Protein AF-S9W621-F1 (afdb_monomer_lite)

Foldseek 3Di:
DVVLVVLLVVLLVLQVVVCVVVCVPDVDDDDDLDQDCVDPSNVVLVVSLQVLLVVLVVVVVVVQVVVCVVDPDGDDPVNVVVVLVVLCVDPVSVVPDPPNLSNVSSVDSSSVSVVSVVVCVVVVPPDPDD

InterPro domains:
  IPR023379 BART domain [PF11527] (32-119)
  IPR042541 BART domain superfamily [G3DSA:1.20.1520.10] (2-124)

Organism: NCBI:txid28005

Sequence (130 aa):
MEKEQAYLQAMVTIVEETWQRDATDKGEEKPGYSFNTDTREGLEAFSLYKRYAEMIEEMLMGFMERETAGQQQPVSLEDLAAAVMEEWATPEGAVRYLCTAYIAAALDFNDFCELAMDYTDLVGTGTFNS

Radius of gyration: 17.28 Å; chains: 1; bounding box: 42×28×52 Å

Secondary structure (DSSP, 8-state):
-HHHHHHHHHHHHHHHHHHHHHHHHH--SS--S---TTSHHHHHHHHHHHHHHHHHHHHHHHHHHHHHHHSSSPPPHHHHHHHHHHHHTSTTHHHH-HHHHHHHHHH-HHHHHHHHHHHHHHHHS-----

pLDDT: mean 70.45, std 14.23, range [31.77, 91.88]

Structure (mmCIF, N/CA/C/O backbone):
data_AF-S9W621-F1
#
_entry.id   AF-S9W621-F1
#
loop_
_atom_site.group_PDB
_atom_site.id
_atom_site.type_symbol
_atom_site.label_atom_id
_atom_site.label_alt_id
_atom_site.label_comp_id
_atom_site.label_asym_id
_atom_site.label_entity_id
_atom_site.label_seq_id
_atom_site.pdbx_PDB_ins_code
_atom_site.Cartn_x
_atom_site.Cartn_y
_atom_site.Cartn_z
_atom_site.occupancy
_atom_site.B_iso_or_equiv
_atom_site.auth_seq_id
_atom_site.auth_comp_id
_atom_site.auth_asym_id
_atom_site.auth_atom_id
_atom_site.pdbx_PDB_model_num
ATOM 1 N N . MET A 1 1 ? -6.029 9.511 -2.865 1.00 56.66 1 MET A N 1
ATOM 2 C CA . MET A 1 1 ? -6.653 9.944 -4.133 1.00 56.66 1 MET A CA 1
ATOM 3 C C . MET A 1 1 ? -5.600 10.453 -5.122 1.00 56.66 1 MET A C 1
ATOM 5 O O . MET A 1 1 ? -4.944 9.600 -5.689 1.00 56.66 1 MET A O 1
ATOM 9 N N . GLU A 1 2 ? -5.317 11.753 -5.309 1.00 72.00 2 GLU A N 1
ATOM 10 C CA . GLU A 1 2 ? -4.389 12.183 -6.396 1.00 72.00 2 GLU A CA 1
ATOM 11 C C . GLU A 1 2 ? -2.946 11.644 -6.267 1.00 72.00 2 GLU A C 1
ATOM 13 O O . GLU A 1 2 ? -2.354 11.208 -7.251 1.00 72.00 2 GLU A O 1
ATOM 18 N N . LYS A 1 3 ? -2.377 11.621 -5.052 1.00 71.19 3 LYS A N 1
ATOM 19 C CA . LYS A 1 3 ? -1.018 11.088 -4.810 1.00 71.19 3 LYS A CA 1
ATOM 20 C C . LYS A 1 3 ? -0.910 9.571 -5.003 1.00 71.19 3 LYS A C 1
ATOM 22 O O . LYS A 1 3 ? 0.094 9.080 -5.494 1.00 71.19 3 LYS A O 1
ATOM 27 N N . GLU A 1 4 ? -1.952 8.851 -4.618 1.00 68.88 4 GLU A N 1
ATOM 28 C CA . GLU A 1 4 ? -2.053 7.394 -4.732 1.00 68.88 4 GLU A CA 1
ATOM 29 C C . GLU A 1 4 ? -2.113 6.968 -6.202 1.00 68.88 4 GLU A C 1
ATOM 31 O O . GLU A 1 4 ? -1.314 6.143 -6.635 1.00 68.88 4 GLU A O 1
ATOM 36 N N . GLN A 1 5 ? -2.975 7.622 -6.990 1.00 71.44 5 GLN A N 1
ATOM 37 C CA . GLN A 1 5 ? -3.039 7.416 -8.437 1.00 71.44 5 GLN A CA 1
ATOM 38 C C . GLN A 1 5 ? -1.689 7.698 -9.102 1.00 71.44 5 GLN A C 1
ATOM 40 O O . GLN A 1 5 ? -1.278 6.951 -9.982 1.00 71.44 5 GLN A O 1
ATOM 45 N N . ALA A 1 6 ? -0.963 8.729 -8.655 1.00 77.19 6 ALA A N 1
ATOM 46 C CA . ALA A 1 6 ? 0.370 9.023 -9.171 1.00 77.19 6 ALA A CA 1
ATOM 47 C C . ALA A 1 6 ? 1.390 7.907 -8.870 1.00 77.19 6 ALA A C 1
ATOM 49 O O . ALA A 1 6 ? 2.220 7.612 -9.728 1.00 77.19 6 ALA A O 1
ATOM 50 N N . TYR A 1 7 ? 1.329 7.268 -7.695 1.00 72.69 7 TYR A N 1
ATOM 51 C CA . TYR A 1 7 ? 2.210 6.143 -7.364 1.00 72.69 7 TYR A CA 1
ATOM 52 C C . TYR A 1 7 ? 1.896 4.894 -8.189 1.00 72.69 7 TYR A C 1
ATOM 54 O O . TYR A 1 7 ? 2.819 4.295 -8.738 1.00 72.69 7 TYR A O 1
ATOM 62 N N . LEU A 1 8 ? 0.614 4.546 -8.333 1.00 71.88 8 LEU A N 1
ATOM 63 C CA . LEU A 1 8 ? 0.191 3.407 -9.154 1.00 71.88 8 LEU A CA 1
ATOM 64 C C . LEU A 1 8 ? 0.558 3.626 -10.626 1.00 71.88 8 LEU A C 1
ATOM 66 O O . LEU A 1 8 ? 1.148 2.750 -11.246 1.00 71.88 8 LEU A O 1
ATOM 70 N N . GLN A 1 9 ? 0.318 4.827 -11.161 1.00 75.69 9 GLN A N 1
ATOM 71 C CA . GLN A 1 9 ? 0.667 5.173 -12.541 1.00 75.69 9 GLN A CA 1
ATOM 72 C C . GLN A 1 9 ? 2.185 5.169 -12.785 1.00 75.69 9 GLN A C 1
ATOM 74 O O . GLN A 1 9 ? 2.637 4.769 -13.853 1.00 75.69 9 GLN A O 1
ATOM 79 N N . ALA A 1 10 ? 2.989 5.618 -11.817 1.00 75.44 10 ALA A N 1
ATOM 80 C CA . ALA A 1 10 ? 4.445 5.572 -11.934 1.00 75.44 10 ALA A CA 1
ATOM 81 C C . ALA A 1 10 ? 4.970 4.129 -11.921 1.00 75.44 10 ALA A C 1
ATOM 83 O O . ALA A 1 10 ? 5.871 3.802 -12.692 1.00 75.44 10 ALA A O 1
ATOM 84 N N . MET A 1 11 ? 4.390 3.271 -11.075 1.00 71.12 11 MET A N 1
ATOM 85 C CA . MET A 1 11 ? 4.746 1.857 -11.016 1.00 71.12 11 MET A CA 1
ATOM 86 C C . MET A 1 11 ? 4.374 1.137 -12.313 1.00 71.12 11 MET A C 1
ATOM 88 O O . MET A 1 11 ? 5.204 0.433 -12.874 1.00 71.12 11 MET A O 1
ATOM 92 N N . VAL A 1 12 ? 3.181 1.401 -12.846 1.00 70.19 12 VAL A N 1
ATOM 93 C CA . VAL A 1 12 ? 2.748 0.955 -14.176 1.00 70.19 12 VAL A CA 1
ATOM 94 C C . VAL A 1 12 ? 3.791 1.257 -15.245 1.00 70.19 12 VAL A C 1
ATOM 96 O O . VAL A 1 12 ? 4.194 0.352 -15.964 1.00 70.19 12 VAL A O 1
ATOM 99 N N . THR A 1 13 ? 4.259 2.505 -15.335 1.00 76.94 13 THR A N 1
ATOM 100 C CA . THR A 1 13 ? 5.223 2.900 -16.370 1.00 76.94 13 THR A CA 1
ATOM 101 C C . THR A 1 13 ? 6.509 2.089 -16.256 1.00 76.94 13 THR A C 1
ATOM 103 O O . THR A 1 13 ? 7.016 1.593 -17.257 1.00 76.94 13 THR A O 1
ATOM 106 N N . ILE A 1 14 ? 7.015 1.898 -15.035 1.00 72.06 14 ILE A N 1
ATOM 107 C CA . ILE A 1 14 ? 8.219 1.094 -14.798 1.00 72.06 14 ILE A CA 1
ATOM 108 C C . ILE A 1 14 ? 7.966 -0.366 -15.180 1.00 72.06 14 ILE A C 1
ATOM 110 O O . ILE A 1 14 ? 8.818 -0.989 -15.811 1.00 72.06 14 ILE A O 1
ATOM 114 N N . VAL A 1 15 ? 6.794 -0.910 -14.855 1.00 65.94 15 VAL A N 1
ATOM 115 C CA . VAL A 1 15 ? 6.406 -2.276 -15.220 1.00 65.94 15 VAL A CA 1
ATOM 116 C C . VAL A 1 15 ? 6.321 -2.466 -16.724 1.00 65.94 15 VAL A C 1
ATOM 118 O O . VAL A 1 15 ? 6.926 -3.401 -17.247 1.00 65.94 15 VAL A O 1
ATOM 121 N N . GLU A 1 16 ? 5.653 -1.564 -17.429 1.00 67.06 16 GLU A N 1
ATOM 122 C CA . GLU A 1 16 ? 5.538 -1.601 -18.882 1.00 67.06 16 GLU A CA 1
ATOM 123 C C . GLU A 1 16 ? 6.897 -1.427 -19.569 1.00 67.06 16 GLU A C 1
ATOM 125 O O . GLU A 1 16 ? 7.188 -2.156 -20.513 1.00 67.06 16 GLU A O 1
ATOM 130 N N . GLU A 1 17 ? 7.760 -0.525 -19.095 1.00 68.31 17 GLU A N 1
ATOM 131 C CA . GLU A 1 17 ? 9.105 -0.321 -19.654 1.00 68.31 17 GLU A CA 1
ATOM 132 C C . GLU A 1 17 ? 10.021 -1.530 -19.428 1.00 68.31 17 GLU A C 1
ATOM 134 O O . GLU A 1 17 ? 10.764 -1.933 -20.330 1.00 68.31 17 GLU A O 1
ATOM 139 N N . THR A 1 18 ? 9.964 -2.128 -18.235 1.00 62.84 18 THR A N 1
ATOM 140 C CA . THR A 1 18 ? 10.747 -3.327 -17.901 1.00 62.84 18 THR A CA 1
ATOM 141 C C . THR A 1 18 ? 10.240 -4.521 -18.709 1.00 62.84 18 THR A C 1
ATOM 143 O O . THR A 1 18 ? 11.030 -5.243 -19.318 1.00 62.84 18 THR A O 1
ATOM 146 N N . TRP A 1 19 ? 8.916 -4.669 -18.825 1.00 61.47 19 TRP A N 1
ATOM 147 C CA . TRP A 1 19 ? 8.293 -5.710 -19.634 1.00 61.47 19 TRP A CA 1
ATOM 148 C C . TRP A 1 19 ? 8.578 -5.553 -21.125 1.00 61.47 19 TRP A C 1
ATOM 150 O O . TRP A 1 19 ? 8.960 -6.524 -21.768 1.00 61.47 19 TRP A O 1
ATOM 160 N N . GLN A 1 20 ? 8.435 -4.354 -21.693 1.00 58.38 20 GLN A N 1
ATOM 161 C CA . GLN A 1 20 ? 8.712 -4.123 -23.111 1.00 58.38 20 GLN A CA 1
ATOM 162 C C . GLN A 1 20 ? 10.161 -4.455 -23.468 1.00 58.38 20 GLN A C 1
ATOM 164 O O . GLN A 1 20 ? 10.401 -4.904 -24.584 1.00 58.38 20 GLN A O 1
ATOM 169 N N . ARG A 1 21 ? 11.119 -4.284 -22.546 1.00 58.94 21 ARG A N 1
ATOM 170 C CA . ARG A 1 21 ? 12.513 -4.703 -22.763 1.00 58.94 21 ARG A CA 1
ATOM 171 C C . ARG A 1 21 ? 12.658 -6.224 -22.735 1.00 58.94 21 ARG A C 1
ATOM 173 O O . ARG A 1 21 ? 13.237 -6.769 -23.674 1.00 58.94 21 ARG A O 1
ATOM 180 N N . ASP A 1 22 ? 12.083 -6.899 -21.742 1.00 54.09 22 ASP A N 1
ATOM 181 C CA . ASP A 1 22 ? 12.225 -8.352 -21.553 1.00 54.09 22 ASP A CA 1
ATOM 182 C C . ASP A 1 22 ? 11.387 -9.188 -22.547 1.00 54.09 22 ASP A C 1
ATOM 184 O O . ASP A 1 22 ? 11.812 -10.262 -22.984 1.00 54.09 22 ASP A O 1
ATOM 188 N N . ALA A 1 23 ? 10.231 -8.681 -22.987 1.00 51.56 23 ALA A N 1
ATOM 189 C CA . ALA A 1 23 ? 9.358 -9.321 -23.974 1.00 51.56 23 ALA A CA 1
ATOM 190 C C . ALA A 1 23 ? 9.992 -9.397 -25.374 1.00 51.56 23 ALA A C 1
ATOM 192 O O . ALA A 1 23 ? 9.683 -10.313 -26.143 1.00 51.56 23 ALA A O 1
ATOM 193 N N . THR A 1 24 ? 10.918 -8.484 -25.695 1.00 49.34 24 THR A N 1
ATOM 194 C CA . THR A 1 24 ? 11.654 -8.499 -26.971 1.00 49.34 24 THR A CA 1
ATOM 195 C C . THR A 1 24 ? 12.570 -9.714 -27.133 1.00 49.34 24 THR A C 1
ATOM 197 O O . THR A 1 24 ? 12.897 -10.058 -28.267 1.00 49.34 24 THR A O 1
ATOM 200 N N . ASP A 1 25 ? 12.957 -10.384 -26.041 1.00 49.25 25 ASP A N 1
ATOM 201 C CA . ASP A 1 25 ? 13.968 -11.449 -26.078 1.00 49.25 25 ASP A CA 1
ATOM 202 C C . ASP A 1 25 ? 13.396 -12.879 -26.052 1.00 49.25 25 ASP A C 1
ATOM 204 O O . ASP A 1 25 ? 14.128 -13.817 -26.380 1.00 49.25 25 ASP A O 1
ATOM 208 N N . LYS A 1 26 ? 12.120 -13.097 -25.680 1.00 47.47 26 LYS A N 1
ATOM 209 C CA . LYS A 1 26 ? 11.620 -14.471 -25.417 1.00 47.47 26 LYS A CA 1
ATOM 210 C C . LYS A 1 26 ? 10.243 -14.862 -25.957 1.00 47.47 26 LYS A C 1
ATOM 212 O O . LYS A 1 26 ? 9.969 -16.057 -26.011 1.00 47.47 26 LYS A O 1
ATOM 217 N N . GLY A 1 27 ? 9.404 -13.931 -26.415 1.00 49.75 27 GLY A N 1
ATOM 218 C CA . GLY A 1 27 ? 8.091 -14.285 -26.981 1.00 49.75 27 GLY A CA 1
ATOM 219 C C . GLY A 1 27 ? 7.163 -15.031 -26.006 1.00 49.75 27 GLY A C 1
ATOM 220 O O . GLY A 1 27 ? 6.443 -15.936 -26.424 1.00 49.75 27 GLY A O 1
ATOM 221 N N . GLU A 1 28 ? 7.203 -14.678 -24.719 1.00 47.75 28 GLU A N 1
ATOM 222 C CA . GLU A 1 28 ? 6.394 -15.293 -23.657 1.00 47.75 28 GLU A CA 1
ATOM 223 C C . GLU A 1 28 ? 5.122 -14.471 -23.353 1.00 47.75 28 GLU A C 1
ATOM 225 O O . GLU A 1 28 ? 5.110 -13.243 -23.479 1.00 47.75 28 GLU A O 1
ATOM 230 N N . GLU A 1 29 ? 4.039 -15.166 -22.967 1.00 53.31 29 GLU A N 1
ATOM 231 C CA . GLU A 1 29 ? 2.825 -14.576 -22.372 1.00 53.31 29 GLU A CA 1
ATOM 232 C C . GLU A 1 29 ? 3.158 -13.841 -21.057 1.00 53.31 29 GLU A C 1
ATOM 234 O O . GLU A 1 29 ? 4.190 -14.132 -20.453 1.00 53.31 29 GLU A O 1
ATOM 239 N N . LYS A 1 30 ? 2.295 -12.879 -20.653 1.00 48.34 30 LYS A N 1
ATOM 240 C CA . LYS A 1 30 ? 2.420 -11.971 -19.480 1.00 48.34 30 LYS A CA 1
ATOM 241 C C . LYS A 1 30 ? 3.338 -12.569 -18.389 1.00 48.34 30 LYS A C 1
ATOM 243 O O . LYS A 1 30 ? 3.030 -13.663 -17.909 1.00 48.34 30 LYS A O 1
ATOM 248 N N . PRO A 1 31 ? 4.432 -11.895 -17.981 1.00 51.56 31 PRO A N 1
ATOM 249 C CA . PRO A 1 31 ? 5.388 -12.486 -17.055 1.00 51.56 31 PRO A CA 1
ATOM 250 C C . PRO A 1 31 ? 4.679 -12.825 -15.751 1.00 51.56 31 PRO A C 1
ATOM 252 O O . PRO A 1 31 ? 3.863 -12.041 -15.267 1.00 51.56 31 PRO A O 1
ATOM 255 N N . GLY A 1 32 ? 5.036 -13.957 -15.145 1.00 52.09 32 GLY A N 1
ATOM 256 C CA . GLY A 1 32 ? 4.798 -14.121 -13.714 1.00 52.09 32 GLY A CA 1
ATOM 257 C C .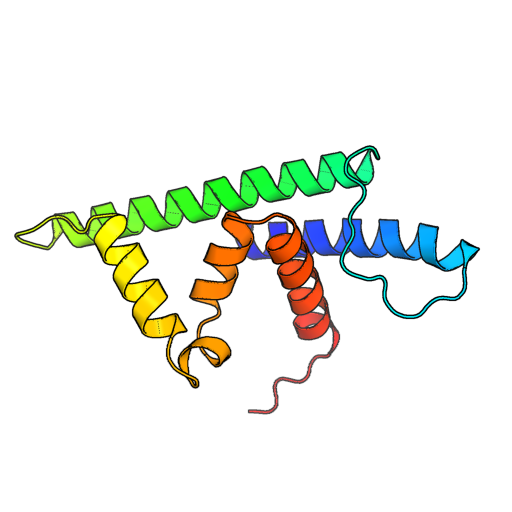 GLY A 1 32 ? 5.407 -12.934 -12.960 1.00 52.09 32 GLY A C 1
ATOM 258 O O . GLY A 1 32 ? 6.425 -12.397 -13.396 1.00 52.09 32 GLY A O 1
ATOM 259 N N . TYR A 1 33 ? 4.771 -12.543 -11.854 1.00 58.34 33 TYR A N 1
ATOM 260 C CA . TYR A 1 33 ? 4.980 -11.332 -11.040 1.00 58.34 33 TYR A CA 1
ATOM 261 C C . TYR A 1 33 ? 6.370 -11.197 -10.366 1.00 58.34 33 TYR A C 1
ATOM 263 O O . TYR A 1 33 ? 6.499 -10.750 -9.234 1.00 58.34 33 TYR A O 1
ATOM 271 N N . SER A 1 34 ? 7.440 -11.615 -11.037 1.00 56.47 34 SER A N 1
ATOM 272 C CA . SER A 1 34 ? 8.813 -11.666 -10.546 1.00 56.47 34 SER A CA 1
ATOM 273 C C . SER A 1 34 ? 9.577 -10.413 -10.982 1.00 56.47 34 SER A C 1
ATOM 275 O O . SER A 1 34 ? 10.192 -10.393 -12.051 1.00 56.47 34 SER A O 1
ATOM 277 N N . PHE A 1 35 ? 9.584 -9.380 -10.140 1.00 65.00 35 PHE A N 1
ATOM 278 C CA . PHE A 1 35 ? 10.398 -8.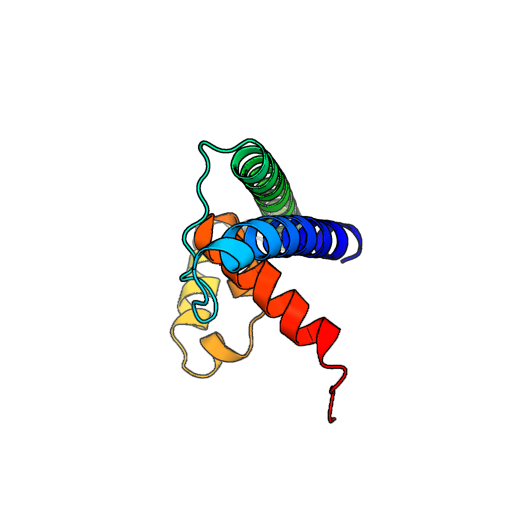181 -10.349 1.00 65.00 35 PHE A CA 1
ATOM 279 C C . PHE A 1 35 ? 11.840 -8.379 -9.861 1.00 65.00 35 PHE A C 1
ATOM 281 O O . PHE A 1 35 ? 12.076 -8.646 -8.684 1.00 65.00 35 PHE A O 1
ATOM 288 N N . ASN A 1 36 ? 12.831 -8.221 -10.746 1.00 68.69 36 ASN A N 1
ATOM 289 C CA . ASN A 1 36 ? 14.240 -8.299 -10.353 1.00 68.69 36 ASN A CA 1
ATOM 290 C C . ASN A 1 36 ? 14.719 -6.979 -9.719 1.00 68.69 36 ASN A C 1
ATOM 292 O O . ASN A 1 36 ? 15.048 -6.021 -10.424 1.00 68.69 36 ASN A O 1
ATOM 296 N N . THR A 1 37 ? 14.827 -6.955 -8.391 1.00 67.75 37 THR A N 1
ATOM 297 C CA . THR A 1 37 ? 15.284 -5.794 -7.608 1.00 67.75 37 THR A CA 1
ATOM 298 C C . THR A 1 37 ? 16.790 -5.517 -7.681 1.00 67.75 37 THR A C 1
ATOM 300 O O . THR A 1 37 ? 17.233 -4.517 -7.126 1.00 67.75 37 THR A O 1
ATOM 303 N N . ASP A 1 38 ? 17.584 -6.348 -8.365 1.00 74.25 38 ASP A N 1
ATOM 304 C CA . ASP A 1 38 ? 19.020 -6.097 -8.592 1.00 74.25 38 ASP A CA 1
ATOM 305 C C . ASP A 1 38 ? 19.276 -5.195 -9.815 1.00 74.25 38 ASP A C 1
ATOM 307 O O . ASP A 1 38 ? 20.412 -4.815 -10.110 1.00 74.25 38 ASP A O 1
ATOM 311 N N . THR A 1 39 ? 18.215 -4.844 -10.543 1.00 75.81 39 THR A N 1
ATOM 312 C CA . THR A 1 39 ? 18.251 -3.891 -11.657 1.00 75.81 39 THR A CA 1
ATOM 313 C C . THR A 1 39 ? 17.962 -2.472 -11.171 1.00 75.81 39 THR A C 1
ATOM 315 O O . THR A 1 39 ? 17.346 -2.267 -10.125 1.00 75.81 39 THR A O 1
ATOM 318 N N . ARG A 1 40 ? 18.390 -1.459 -11.934 1.00 78.19 40 ARG A N 1
ATOM 319 C CA . ARG A 1 40 ? 18.100 -0.055 -11.602 1.00 78.19 40 ARG A CA 1
ATOM 320 C C . ARG A 1 40 ? 16.590 0.189 -11.547 1.00 78.19 40 ARG A C 1
ATOM 322 O O . ARG A 1 40 ? 16.107 0.813 -10.611 1.00 78.19 40 ARG A O 1
ATOM 329 N N . GLU A 1 41 ? 15.872 -0.342 -12.524 1.00 73.12 41 GLU A N 1
ATOM 330 C CA . GLU A 1 41 ? 14.421 -0.262 -12.656 1.00 73.12 41 GLU A CA 1
ATOM 331 C C . GLU A 1 41 ? 13.721 -0.965 -11.475 1.00 73.12 41 GLU A C 1
ATOM 333 O O . GLU A 1 41 ? 12.804 -0.409 -10.874 1.00 73.12 41 GLU A O 1
ATOM 338 N N . GLY A 1 42 ? 14.222 -2.129 -11.046 1.00 75.12 42 GLY A N 1
ATOM 339 C CA . GLY A 1 42 ? 13.734 -2.823 -9.852 1.00 75.12 42 GLY A CA 1
ATOM 340 C C . GLY A 1 42 ? 13.970 -2.053 -8.546 1.00 75.12 42 GLY A C 1
ATOM 341 O O . GLY A 1 42 ? 13.103 -2.042 -7.674 1.00 75.12 42 GLY A O 1
ATOM 342 N N . LEU A 1 43 ? 15.103 -1.358 -8.411 1.00 81.88 43 LEU A N 1
ATOM 343 C CA . LEU A 1 43 ? 15.365 -0.475 -7.265 1.00 81.88 43 LEU A CA 1
ATOM 344 C C . LEU A 1 43 ? 14.458 0.764 -7.269 1.00 81.88 43 LEU A C 1
ATOM 346 O O . LEU A 1 43 ? 14.015 1.207 -6.207 1.00 81.88 43 LEU A O 1
ATOM 350 N N . GLU A 1 44 ? 14.169 1.327 -8.443 1.00 81.00 44 GLU A N 1
ATOM 351 C CA . GLU A 1 44 ? 13.225 2.439 -8.604 1.00 81.00 44 GLU A CA 1
ATOM 352 C C . GLU A 1 44 ? 11.794 2.011 -8.236 1.00 81.00 44 GLU A C 1
ATOM 354 O O . GLU A 1 44 ? 11.137 2.705 -7.455 1.00 81.00 44 GLU A O 1
ATOM 359 N N . ALA A 1 45 ? 11.355 0.831 -8.685 1.00 79.12 45 ALA A N 1
ATOM 360 C CA . ALA A 1 45 ? 10.087 0.218 -8.287 1.00 79.12 45 ALA A CA 1
ATOM 361 C C . ALA A 1 45 ? 10.007 -0.022 -6.771 1.00 79.12 45 ALA A C 1
ATOM 363 O O . ALA A 1 45 ? 9.029 0.354 -6.123 1.00 79.12 45 ALA A O 1
ATOM 364 N N . PHE A 1 46 ? 11.061 -0.578 -6.170 1.00 82.94 46 PHE A N 1
ATOM 365 C CA . PHE A 1 46 ? 11.104 -0.812 -4.727 1.00 82.94 46 PHE A CA 1
ATOM 366 C C . PHE A 1 46 ? 11.066 0.499 -3.923 1.00 82.94 46 PHE A C 1
ATOM 368 O O . PHE A 1 46 ? 10.411 0.589 -2.887 1.00 82.94 46 PHE A O 1
ATOM 375 N N . SER A 1 47 ? 11.723 1.553 -4.412 1.00 86.44 47 SER A N 1
ATOM 376 C CA . SER A 1 47 ? 11.660 2.891 -3.811 1.00 86.44 47 SER A CA 1
ATOM 377 C C . SER A 1 47 ? 10.241 3.472 -3.842 1.00 86.44 47 SER A C 1
ATOM 379 O O . SER A 1 47 ? 9.793 4.067 -2.858 1.00 86.44 47 SER A O 1
ATOM 381 N N . LEU A 1 48 ? 9.502 3.268 -4.939 1.00 86.81 48 LEU A N 1
ATOM 382 C CA . LEU A 1 48 ? 8.089 3.649 -5.030 1.00 86.81 48 LEU A CA 1
ATOM 383 C C . LEU A 1 48 ? 7.220 2.860 -4.054 1.00 86.81 48 LEU A C 1
ATOM 385 O O . LEU A 1 48 ? 6.424 3.473 -3.346 1.00 86.81 48 LEU A O 1
ATOM 389 N N . TYR A 1 49 ? 7.426 1.547 -3.955 1.00 88.00 49 TYR A N 1
ATOM 390 C CA . TYR A 1 49 ? 6.755 0.704 -2.966 1.00 88.00 49 TYR A CA 1
ATOM 391 C C . TYR A 1 49 ? 6.943 1.232 -1.540 1.00 88.00 49 TYR A C 1
ATOM 393 O O . TYR A 1 49 ? 5.970 1.394 -0.810 1.00 88.00 49 TYR A O 1
ATOM 401 N N . LYS A 1 50 ? 8.173 1.594 -1.146 1.00 91.19 50 LYS A N 1
ATOM 402 C CA . LYS A 1 50 ? 8.434 2.142 0.197 1.00 91.19 50 LYS A CA 1
ATOM 403 C C . LYS A 1 50 ? 7.643 3.424 0.467 1.00 91.19 50 LYS A C 1
ATOM 405 O O . LYS A 1 50 ? 7.064 3.553 1.539 1.00 91.19 50 LYS A O 1
ATOM 410 N N . ARG A 1 51 ? 7.566 4.335 -0.508 1.00 90.69 51 ARG A N 1
ATOM 411 C CA . ARG A 1 51 ? 6.778 5.577 -0.387 1.00 90.69 51 ARG A CA 1
ATOM 412 C C . ARG A 1 51 ? 5.276 5.318 -0.348 1.00 90.69 51 ARG A C 1
ATOM 414 O O . ARG A 1 51 ? 4.547 6.027 0.340 1.00 90.69 51 ARG A O 1
ATOM 421 N N . TYR A 1 52 ? 4.812 4.329 -1.105 1.00 88.06 52 TYR A N 1
ATOM 422 C CA . TYR A 1 52 ? 3.422 3.900 -1.081 1.00 88.06 52 TYR A CA 1
ATOM 423 C C . TYR A 1 52 ? 3.053 3.315 0.290 1.00 88.06 52 TYR A C 1
ATOM 425 O O . TYR A 1 52 ? 2.048 3.721 0.871 1.00 88.06 52 TYR A O 1
ATOM 433 N N . ALA A 1 53 ? 3.900 2.446 0.847 1.00 88.75 53 ALA A N 1
ATOM 434 C CA . ALA A 1 53 ? 3.705 1.869 2.173 1.00 88.75 53 ALA A CA 1
ATOM 435 C C . ALA A 1 53 ? 3.642 2.947 3.269 1.00 88.75 53 ALA A C 1
ATOM 437 O O . ALA A 1 53 ? 2.710 2.945 4.069 1.00 88.75 53 ALA A O 1
ATOM 438 N N . GLU A 1 54 ? 4.563 3.917 3.247 1.00 91.88 54 GLU A N 1
ATOM 439 C CA . GLU A 1 54 ? 4.555 5.067 4.166 1.00 91.88 54 GLU A CA 1
ATOM 440 C C . GLU A 1 54 ? 3.254 5.880 4.059 1.00 91.88 54 GLU A C 1
ATOM 442 O O . GLU A 1 54 ? 2.660 6.245 5.069 1.00 91.88 54 GLU A O 1
ATOM 447 N N . MET A 1 55 ? 2.757 6.123 2.842 1.00 91.38 55 MET A N 1
ATOM 448 C CA . MET A 1 55 ? 1.489 6.832 2.638 1.00 91.38 55 MET A CA 1
ATOM 449 C C . MET A 1 55 ? 0.299 6.071 3.241 1.00 91.38 55 MET A C 1
ATOM 451 O O . MET A 1 55 ? -0.569 6.689 3.861 1.00 91.38 55 MET A O 1
ATOM 455 N N . ILE A 1 56 ? 0.230 4.751 3.052 1.00 89.62 56 ILE A N 1
ATOM 456 C CA . ILE A 1 56 ? -0.840 3.930 3.633 1.00 89.62 56 ILE A CA 1
ATOM 457 C C . ILE A 1 56 ? -0.740 3.929 5.162 1.00 89.62 56 ILE A C 1
ATOM 459 O O . ILE A 1 56 ? -1.756 4.115 5.831 1.00 89.62 56 ILE A O 1
ATOM 463 N N . GLU A 1 57 ? 0.465 3.817 5.721 1.00 89.25 57 GLU A N 1
ATOM 464 C CA . GLU A 1 57 ? 0.700 3.913 7.166 1.00 89.25 57 GLU A CA 1
ATOM 465 C C . GLU A 1 57 ? 0.223 5.262 7.735 1.00 89.25 57 GLU A C 1
ATOM 467 O O . GLU A 1 57 ? -0.549 5.284 8.696 1.00 89.25 57 GLU A O 1
ATOM 472 N N . GLU A 1 58 ? 0.572 6.385 7.097 1.00 89.75 58 GLU A N 1
ATOM 473 C CA . GLU A 1 58 ? 0.095 7.722 7.481 1.00 89.75 58 GLU A CA 1
ATOM 474 C C . GLU A 1 58 ? -1.439 7.828 7.439 1.00 89.75 58 GLU A C 1
ATOM 476 O O . GLU A 1 58 ? -2.059 8.434 8.321 1.00 89.75 58 GLU A O 1
ATOM 481 N N . MET A 1 59 ? -2.078 7.231 6.429 1.00 87.69 59 MET A N 1
ATOM 482 C CA . MET A 1 59 ? -3.537 7.217 6.307 1.00 87.69 59 MET A CA 1
ATOM 483 C C . MET A 1 59 ? -4.200 6.419 7.434 1.00 87.69 59 MET A C 1
ATOM 485 O O . MET A 1 59 ? -5.202 6.886 7.990 1.00 87.69 59 MET A O 1
ATOM 489 N N . LEU A 1 60 ? -3.644 5.255 7.787 1.00 86.31 60 LEU A N 1
ATOM 490 C CA . LEU A 1 60 ? -4.132 4.409 8.880 1.00 86.31 60 LEU A CA 1
ATOM 491 C C . LEU A 1 60 ? -3.935 5.097 10.236 1.00 86.31 60 LEU A C 1
ATOM 493 O O . LEU A 1 60 ? -4.876 5.164 11.026 1.00 86.31 60 LEU A O 1
ATOM 497 N N . MET A 1 61 ? -2.764 5.688 10.482 1.00 86.88 61 MET A N 1
ATOM 498 C CA . MET A 1 61 ? -2.500 6.468 11.695 1.00 86.88 61 MET A CA 1
ATOM 499 C C . MET A 1 61 ? -3.463 7.645 11.829 1.00 86.88 61 MET A C 1
ATOM 501 O O . MET A 1 61 ? -4.123 7.791 12.857 1.00 86.88 61 MET A O 1
ATOM 505 N N . GLY A 1 62 ? -3.624 8.439 10.769 1.00 86.44 62 GLY A N 1
ATOM 506 C CA . GLY A 1 62 ? -4.559 9.559 10.776 1.00 86.44 62 GLY A CA 1
ATOM 507 C C . GLY A 1 62 ? -6.013 9.118 10.977 1.00 86.44 62 GLY A C 1
ATOM 508 O O . GLY A 1 62 ? -6.803 9.863 11.554 1.00 86.44 62 GLY A O 1
ATOM 509 N N . PHE A 1 63 ? -6.397 7.927 10.510 1.00 84.19 63 PHE A N 1
ATOM 510 C CA . PHE A 1 63 ? -7.708 7.344 10.803 1.00 84.19 63 PHE A CA 1
ATOM 511 C C . PHE A 1 63 ? -7.851 6.991 12.288 1.00 84.19 63 PHE A C 1
ATOM 513 O O . PHE A 1 63 ? -8.801 7.454 12.920 1.00 84.19 63 PHE A O 1
ATOM 520 N N . MET A 1 64 ? -6.890 6.261 12.861 1.00 85.12 64 MET A N 1
ATOM 521 C CA . MET A 1 64 ? -6.907 5.883 14.279 1.00 85.12 64 MET A CA 1
ATOM 522 C C . MET A 1 64 ? -6.949 7.105 15.202 1.00 85.12 64 MET A C 1
ATOM 524 O O . MET A 1 64 ? -7.711 7.116 16.168 1.00 85.12 64 MET A O 1
ATOM 528 N N . GLU A 1 65 ? -6.184 8.156 14.896 1.00 86.50 65 GLU A N 1
ATOM 529 C CA . GLU A 1 65 ? -6.188 9.410 15.659 1.00 86.50 65 GLU A CA 1
ATOM 530 C C . GLU A 1 65 ? -7.566 10.085 15.651 1.00 86.50 65 GLU A C 1
ATOM 532 O O . GLU A 1 65 ? -8.044 10.531 16.698 1.00 86.50 65 GLU A O 1
ATOM 537 N N . ARG A 1 66 ? -8.233 10.136 14.489 1.00 83.81 66 ARG A N 1
ATOM 538 C CA . ARG A 1 66 ? -9.572 10.731 14.353 1.00 83.81 66 ARG A CA 1
ATOM 539 C C . ARG A 1 66 ? -10.635 9.944 15.108 1.00 83.81 66 ARG A C 1
ATOM 541 O O . ARG A 1 66 ? -11.430 10.550 15.823 1.00 83.81 66 ARG A O 1
ATOM 548 N N . GLU A 1 67 ? -10.641 8.622 14.968 1.00 80.75 67 GLU A N 1
ATOM 549 C CA . GLU A 1 67 ? -11.628 7.767 15.635 1.00 80.75 67 GLU A CA 1
ATOM 550 C C . GLU A 1 67 ? -11.417 7.744 17.152 1.00 80.75 67 GLU A C 1
ATOM 552 O O . GLU A 1 67 ? -12.371 7.877 17.918 1.00 80.75 67 GLU A O 1
ATOM 557 N N . THR A 1 68 ? -10.161 7.706 17.602 1.00 81.19 68 THR A N 1
ATOM 558 C CA . THR A 1 68 ? -9.809 7.787 19.028 1.00 81.19 68 THR A CA 1
ATOM 559 C C . THR A 1 68 ? -10.234 9.117 19.650 1.00 81.19 68 THR A C 1
ATOM 561 O O . THR A 1 68 ? -10.702 9.143 20.785 1.00 81.19 68 THR A O 1
ATOM 564 N N . ALA A 1 69 ? -10.124 10.232 18.921 1.00 78.06 69 ALA A N 1
ATOM 565 C CA . ALA A 1 69 ? -10.527 11.547 19.422 1.00 78.06 69 ALA A CA 1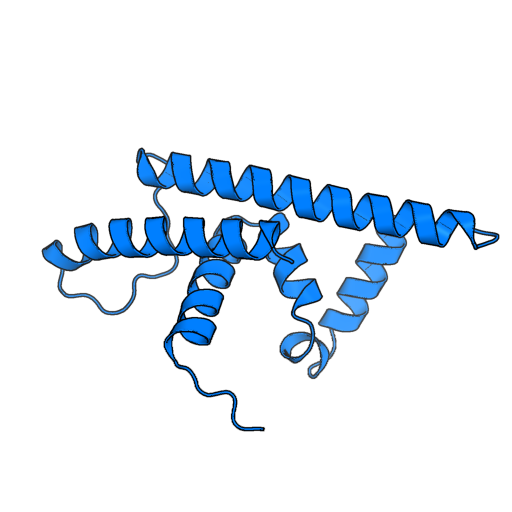
ATOM 566 C C . ALA A 1 69 ? -12.046 11.673 19.675 1.00 78.06 69 ALA A C 1
ATOM 568 O O . ALA A 1 69 ? -12.466 12.551 20.432 1.00 78.06 69 ALA A O 1
ATOM 569 N N . GLY A 1 70 ? -12.867 10.818 19.053 1.00 68.69 70 GLY A N 1
ATOM 570 C CA . GLY A 1 70 ? -14.327 10.810 19.186 1.00 68.69 70 GLY A CA 1
ATOM 571 C C . GLY A 1 70 ? -14.890 9.751 20.140 1.00 68.69 70 GLY A C 1
ATOM 572 O O . GLY A 1 70 ? -16.094 9.762 20.405 1.00 68.69 70 GLY A O 1
ATOM 573 N N . GLN A 1 71 ? -14.057 8.844 20.658 1.00 69.56 71 GLN A N 1
ATOM 574 C CA . GLN A 1 71 ? -14.495 7.658 21.398 1.00 69.56 71 GLN A CA 1
ATOM 575 C C . GLN A 1 71 ? -13.916 7.604 22.821 1.00 69.56 71 GLN A C 1
ATOM 577 O O . GLN A 1 71 ? -12.909 8.228 23.142 1.00 69.56 71 GLN A O 1
ATOM 582 N N . GLN A 1 72 ? -14.575 6.854 23.714 1.00 62.69 72 GLN A N 1
ATOM 583 C CA . GLN A 1 72 ? -14.071 6.620 25.079 1.00 62.69 72 GLN A CA 1
ATOM 584 C C . GLN A 1 72 ? -12.888 5.639 25.120 1.00 62.69 72 GLN A C 1
ATOM 586 O O . GLN A 1 72 ? -12.170 5.607 26.119 1.00 62.69 72 GLN A O 1
ATOM 591 N N . GLN A 1 73 ? -12.693 4.846 24.063 1.00 71.69 73 GLN A N 1
ATOM 592 C CA . GLN A 1 73 ? -11.582 3.911 23.922 1.00 71.69 73 GLN A CA 1
ATOM 593 C C . GLN A 1 73 ? -10.803 4.206 22.634 1.00 71.69 73 GLN A C 1
ATOM 595 O O . GLN A 1 73 ? -11.432 4.444 21.604 1.00 71.69 73 GLN A O 1
ATOM 600 N N . PRO A 1 74 ? -9.458 4.205 22.683 1.00 77.50 74 PRO A N 1
ATOM 601 C CA . PRO A 1 74 ? -8.633 4.310 21.488 1.00 77.50 74 PRO A CA 1
ATOM 602 C C . PRO A 1 74 ? -8.859 3.124 20.558 1.00 77.50 74 PRO A C 1
ATOM 604 O O . PRO A 1 74 ? -8.919 1.990 21.028 1.00 77.50 74 PRO A O 1
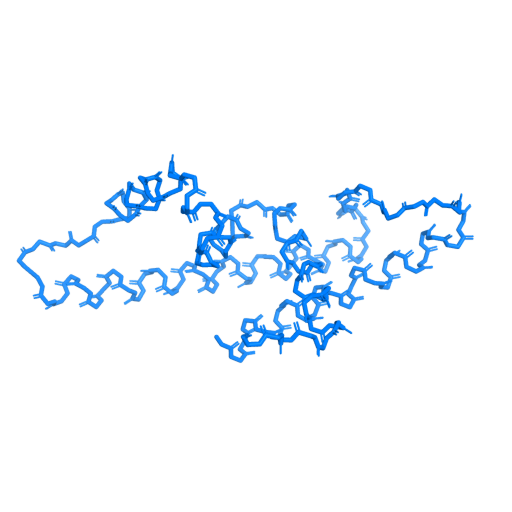ATOM 607 N N . VAL A 1 75 ? -8.915 3.390 19.254 1.00 80.19 75 VAL A N 1
ATOM 608 C CA . VAL A 1 75 ? -8.845 2.337 18.235 1.00 80.19 75 VAL A CA 1
ATOM 609 C C . VAL A 1 75 ? -7.379 1.946 18.080 1.00 80.19 75 VAL A C 1
ATOM 611 O O . VAL A 1 75 ? -6.555 2.794 17.730 1.00 80.19 75 VAL A O 1
ATOM 614 N N . SER A 1 76 ? -7.045 0.689 18.373 1.00 82.25 76 SER A N 1
ATOM 615 C CA . SER A 1 76 ? -5.688 0.170 18.187 1.00 82.25 76 SER A CA 1
ATOM 616 C C . SER A 1 76 ? -5.464 -0.353 16.765 1.00 82.25 76 SER A C 1
ATOM 618 O O . SER A 1 76 ? -6.411 -0.634 16.025 1.00 82.25 76 SER A O 1
ATOM 620 N N . LEU A 1 77 ? -4.193 -0.508 16.382 1.00 78.38 77 LEU A N 1
ATOM 621 C CA . LEU A 1 77 ? -3.833 -1.123 15.104 1.00 78.38 77 LEU A CA 1
ATOM 622 C C . LEU A 1 77 ? -4.285 -2.589 15.063 1.00 78.38 77 LEU A C 1
ATOM 624 O O . LEU A 1 77 ? -4.694 -3.083 14.016 1.00 78.3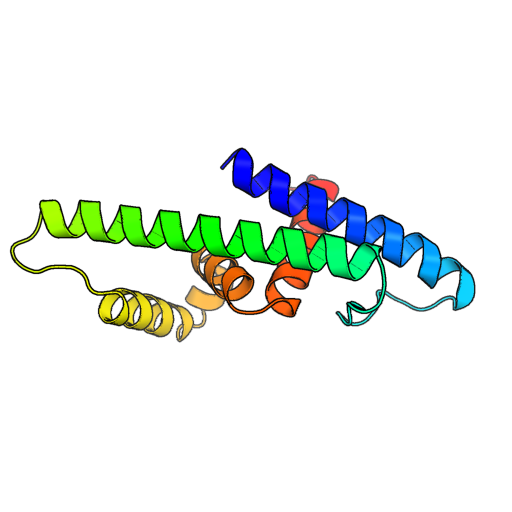8 77 LEU A O 1
ATOM 628 N N . GLU A 1 78 ? -4.249 -3.270 16.206 1.00 82.00 78 GLU A N 1
ATOM 629 C CA . GLU A 1 78 ? -4.715 -4.640 16.374 1.00 82.00 78 GLU A CA 1
ATOM 630 C C . GLU A 1 78 ? -6.225 -4.767 16.140 1.00 82.00 78 GLU A C 1
ATOM 632 O O . GLU A 1 78 ? -6.649 -5.704 15.464 1.00 82.00 78 GLU A O 1
ATOM 637 N N . ASP A 1 79 ? -7.027 -3.815 16.629 1.00 80.88 79 ASP A N 1
ATOM 638 C CA . ASP A 1 79 ? -8.476 -3.786 16.378 1.00 80.88 79 ASP A CA 1
ATOM 639 C C . ASP A 1 79 ? -8.772 -3.578 14.888 1.00 80.88 79 ASP A C 1
ATOM 641 O O . ASP A 1 79 ? -9.641 -4.237 14.314 1.00 80.88 79 ASP A O 1
ATOM 645 N N . LEU A 1 80 ? -8.011 -2.691 14.241 1.00 78.69 80 LEU A N 1
ATOM 646 C CA . LEU A 1 80 ? -8.136 -2.423 12.812 1.00 78.69 80 LEU A CA 1
ATOM 647 C C . LEU A 1 80 ? -7.738 -3.643 11.971 1.00 78.69 80 LEU A C 1
ATOM 649 O O . LEU A 1 80 ? -8.450 -4.011 11.039 1.00 78.69 80 LEU A O 1
ATOM 653 N N . ALA A 1 81 ? -6.630 -4.298 12.321 1.00 78.88 81 ALA A N 1
ATOM 654 C CA . ALA A 1 81 ? -6.182 -5.519 11.666 1.00 78.88 81 ALA A CA 1
ATOM 655 C C . ALA A 1 81 ? -7.200 -6.655 11.839 1.00 78.88 81 ALA A C 1
ATOM 657 O O . ALA A 1 81 ? -7.485 -7.368 10.880 1.00 78.88 81 ALA A O 1
ATOM 658 N N . ALA A 1 82 ? -7.787 -6.804 13.030 1.00 81.38 82 ALA A N 1
ATOM 659 C CA . ALA A 1 82 ? -8.831 -7.792 13.280 1.00 81.38 82 ALA A CA 1
ATOM 660 C C . ALA A 1 82 ? -10.074 -7.541 12.414 1.00 81.38 82 ALA A C 1
ATOM 662 O O . ALA A 1 82 ? -10.571 -8.480 11.797 1.00 81.38 82 ALA A O 1
ATOM 663 N N . ALA A 1 83 ? -10.520 -6.286 12.302 1.00 78.31 83 ALA A N 1
ATOM 664 C CA . ALA A 1 83 ? -11.652 -5.912 11.456 1.00 78.31 83 ALA A CA 1
ATOM 665 C C . ALA A 1 83 ? -11.379 -6.190 9.967 1.00 78.31 83 ALA A C 1
ATOM 667 O O . ALA A 1 83 ? -12.213 -6.784 9.287 1.00 78.31 83 ALA A O 1
ATOM 668 N N . VAL A 1 84 ? -10.185 -5.836 9.477 1.00 75.81 84 VAL A N 1
ATOM 669 C CA . VAL A 1 84 ? -9.747 -6.135 8.102 1.00 75.81 84 VAL A CA 1
ATOM 670 C C . VAL A 1 84 ? -9.729 -7.643 7.842 1.00 75.81 84 VAL A C 1
ATOM 672 O O . VAL A 1 84 ? -10.216 -8.100 6.811 1.00 75.81 84 VAL A O 1
ATOM 675 N N . MET A 1 85 ? -9.194 -8.431 8.777 1.00 75.12 85 MET A N 1
ATOM 676 C CA . MET A 1 85 ? -9.103 -9.888 8.646 1.00 75.12 85 MET A CA 1
ATOM 677 C C . MET A 1 85 ? -10.471 -10.577 8.706 1.00 75.12 85 MET A C 1
ATOM 679 O O . MET A 1 85 ? -10.696 -11.548 7.984 1.00 75.12 85 MET A O 1
ATOM 683 N N . GLU A 1 86 ? -11.385 -10.094 9.549 1.00 75.06 86 GLU A N 1
ATOM 684 C CA . GLU A 1 86 ? -12.767 -10.581 9.615 1.00 75.06 86 GLU A CA 1
ATOM 685 C C . GLU A 1 86 ? -13.507 -10.312 8.301 1.00 75.06 86 GLU A C 1
ATOM 687 O O . GLU A 1 86 ? -14.171 -11.201 7.764 1.00 75.06 86 GLU A O 1
ATOM 692 N N . GLU A 1 87 ? -13.333 -9.117 7.740 1.00 69.56 87 GLU A N 1
ATOM 693 C CA . GLU A 1 87 ? -13.929 -8.733 6.465 1.00 69.56 87 GLU A CA 1
ATOM 694 C C . GLU A 1 87 ? -13.357 -9.564 5.303 1.00 69.56 87 GLU A C 1
ATOM 696 O O . GLU A 1 87 ? -14.118 -10.107 4.494 1.00 69.56 87 GLU A O 1
ATOM 701 N N . TRP A 1 88 ? -12.036 -9.773 5.278 1.00 66.00 88 TRP A N 1
ATOM 702 C CA . TRP A 1 88 ? -11.332 -10.588 4.280 1.00 66.00 88 TRP A CA 1
ATOM 703 C C . TRP A 1 88 ? -11.726 -12.073 4.301 1.00 66.00 88 TRP A C 1
ATOM 705 O O . TRP A 1 88 ? -11.661 -12.753 3.278 1.00 66.00 88 TRP A O 1
ATOM 715 N N . ALA A 1 89 ? -12.167 -12.594 5.449 1.00 69.12 89 ALA A N 1
ATOM 716 C CA . ALA A 1 89 ? -12.587 -13.988 5.588 1.00 69.12 89 ALA A CA 1
ATOM 717 C C . ALA A 1 89 ? -13.917 -14.308 4.874 1.00 69.12 89 ALA A C 1
ATOM 719 O O . ALA A 1 89 ? -14.283 -15.483 4.758 1.00 69.12 89 ALA A O 1
ATOM 720 N N . THR A 1 90 ? -14.651 -13.297 4.397 1.00 62.66 90 THR A N 1
ATOM 721 C CA . THR A 1 90 ? -15.929 -13.489 3.701 1.00 62.66 90 THR A CA 1
ATOM 722 C C . THR A 1 90 ? -15.748 -13.562 2.176 1.00 62.66 90 THR A C 1
ATOM 724 O O . THR A 1 90 ? -14.966 -12.795 1.609 1.00 62.66 90 THR A O 1
ATOM 727 N N . PRO A 1 91 ? -16.487 -14.440 1.465 1.00 57.62 91 PRO A N 1
ATOM 728 C CA . PRO A 1 91 ? -16.432 -14.526 0.002 1.00 57.62 91 PRO A CA 1
ATOM 729 C C . PRO A 1 91 ? -16.780 -13.206 -0.700 1.00 57.62 91 PRO A C 1
ATOM 731 O O . PRO A 1 91 ? -16.247 -12.917 -1.768 1.00 57.62 91 PRO A O 1
ATOM 734 N N . GLU A 1 92 ? -17.660 -12.392 -0.109 1.00 57.09 92 GLU A N 1
ATOM 735 C CA . GLU A 1 92 ? -17.986 -11.057 -0.614 1.00 57.09 92 GLU A CA 1
ATOM 736 C C . GLU A 1 92 ? -16.940 -9.990 -0.246 1.00 57.09 92 GLU A C 1
ATOM 738 O O . GLU A 1 92 ? -16.827 -8.992 -0.960 1.00 57.09 92 GLU A O 1
ATOM 743 N N . GLY A 1 93 ? -16.172 -10.187 0.829 1.00 50.81 93 GLY A N 1
ATOM 744 C CA . GLY A 1 93 ? -15.145 -9.256 1.297 1.00 50.81 93 GLY A CA 1
ATOM 745 C C . GLY A 1 93 ? -13.896 -9.243 0.419 1.00 50.81 93 GLY A C 1
ATOM 746 O O . GLY A 1 93 ? -13.397 -8.173 0.078 1.00 50.81 93 GLY A O 1
ATOM 747 N N . ALA A 1 94 ? -13.468 -10.407 -0.074 1.00 46.50 94 ALA A N 1
ATOM 748 C CA . ALA A 1 94 ? -12.342 -10.506 -1.008 1.00 46.50 94 ALA A CA 1
ATOM 749 C C . ALA A 1 94 ? -12.588 -9.776 -2.350 1.00 46.50 94 ALA A C 1
ATOM 751 O O . ALA A 1 94 ? -11.641 -9.381 -3.021 1.00 46.50 94 ALA A O 1
ATOM 752 N N . VAL A 1 95 ? -13.856 -9.586 -2.746 1.00 44.56 95 VAL A N 1
ATOM 753 C CA . VAL A 1 95 ? -14.246 -9.038 -4.064 1.00 44.56 95 VAL A CA 1
ATOM 754 C C . VAL A 1 95 ? -14.672 -7.562 -3.994 1.00 44.56 95 VAL A C 1
ATOM 756 O O . VAL A 1 95 ? -14.730 -6.891 -5.022 1.00 44.56 95 VAL A O 1
ATOM 759 N N . ARG A 1 96 ? -14.991 -7.025 -2.805 1.00 45.88 96 ARG A N 1
ATOM 760 C CA . ARG A 1 96 ? -15.561 -5.668 -2.661 1.00 45.88 96 ARG A CA 1
ATOM 761 C C . ARG A 1 96 ? -14.617 -4.611 -2.106 1.00 45.88 96 ARG A C 1
ATOM 763 O O . ARG A 1 96 ? -14.891 -3.429 -2.313 1.00 45.88 96 ARG A O 1
ATOM 770 N N . TYR A 1 97 ? -13.529 -4.981 -1.439 1.00 57.06 97 TYR A N 1
ATOM 771 C CA . TYR A 1 97 ? -12.745 -4.001 -0.690 1.00 57.06 97 TYR A CA 1
ATOM 772 C C . TYR A 1 97 ? -11.406 -3.703 -1.347 1.00 57.06 97 TYR A C 1
ATOM 774 O O . TYR A 1 97 ? -10.350 -4.206 -0.983 1.00 57.06 97 TYR A O 1
ATOM 782 N N . LEU A 1 98 ? -11.459 -2.754 -2.278 1.00 63.44 98 LEU A N 1
ATOM 783 C CA . LEU A 1 98 ? -10.297 -2.028 -2.787 1.00 63.44 98 LEU A CA 1
ATOM 784 C C . LEU A 1 98 ? -9.361 -1.574 -1.635 1.00 63.44 98 LEU A C 1
ATOM 786 O O . LEU A 1 98 ? -8.142 -1.616 -1.755 1.00 63.44 98 LEU A O 1
ATOM 790 N N . CYS A 1 99 ? -9.939 -1.242 -0.474 1.00 70.69 99 CYS A N 1
ATOM 791 C CA . CYS A 1 99 ? -9.252 -0.873 0.766 1.00 70.69 99 CYS A CA 1
ATOM 792 C C . CYS A 1 99 ? -8.253 -1.932 1.258 1.00 70.69 99 CYS A C 1
ATOM 794 O O . CYS A 1 99 ? -7.132 -1.597 1.634 1.00 70.69 99 CYS A O 1
ATOM 796 N N . THR A 1 100 ? -8.648 -3.206 1.274 1.00 73.25 100 THR A N 1
ATOM 797 C CA . THR A 1 100 ? -7.806 -4.295 1.786 1.00 73.25 100 THR A CA 1
ATOM 798 C C . THR A 1 100 ? -6.708 -4.662 0.797 1.00 73.25 100 THR A C 1
ATOM 800 O O . THR A 1 100 ? -5.599 -4.964 1.226 1.00 73.25 100 THR A O 1
ATOM 803 N N . ALA A 1 101 ? -6.967 -4.529 -0.508 1.00 73.50 101 ALA A N 1
ATOM 804 C CA . ALA A 1 101 ? -5.934 -4.656 -1.536 1.00 73.50 101 ALA A CA 1
ATOM 805 C C . ALA A 1 101 ? -4.860 -3.561 -1.400 1.00 73.50 101 ALA A C 1
ATOM 807 O O . ALA A 1 101 ? -3.670 -3.856 -1.459 1.00 73.50 101 ALA A O 1
ATOM 808 N N . TYR A 1 102 ? -5.257 -2.314 -1.112 1.00 79.88 102 TYR A N 1
ATOM 809 C CA . TYR A 1 102 ? -4.301 -1.234 -0.851 1.00 79.88 102 TYR A CA 1
ATOM 810 C C . TYR A 1 102 ? -3.418 -1.491 0.373 1.00 79.88 102 TYR A C 1
ATOM 812 O O . TYR A 1 102 ? -2.233 -1.154 0.345 1.00 79.88 102 TYR A O 1
ATOM 820 N N . ILE A 1 103 ? -3.985 -2.072 1.435 1.00 82.88 103 ILE A N 1
ATOM 821 C CA . ILE A 1 103 ? -3.239 -2.435 2.644 1.00 82.88 103 ILE A CA 1
ATOM 822 C C . ILE A 1 103 ? -2.303 -3.615 2.360 1.00 82.88 103 ILE A C 1
ATOM 824 O O . ILE A 1 103 ? -1.137 -3.544 2.730 1.00 82.88 103 ILE A O 1
ATOM 828 N N . ALA A 1 104 ? -2.760 -4.659 1.663 1.00 80.56 104 ALA A N 1
ATOM 829 C CA . ALA A 1 104 ? -1.917 -5.795 1.276 1.00 80.56 104 ALA A CA 1
ATOM 830 C C . ALA A 1 104 ? -0.709 -5.342 0.433 1.00 80.56 104 ALA A C 1
ATOM 832 O O . ALA A 1 104 ? 0.436 -5.627 0.782 1.00 80.56 104 ALA A O 1
ATOM 833 N N . ALA A 1 105 ? -0.947 -4.490 -0.567 1.00 83.19 105 ALA A N 1
ATOM 834 C CA . ALA A 1 105 ? 0.092 -3.865 -1.386 1.00 83.19 105 ALA A CA 1
ATOM 835 C C . ALA A 1 105 ? 1.065 -2.960 -0.605 1.00 83.19 105 ALA A C 1
ATOM 837 O O . ALA A 1 105 ? 2.130 -2.615 -1.104 1.00 83.19 105 ALA A O 1
ATOM 838 N N . ALA A 1 106 ? 0.726 -2.521 0.609 1.00 86.75 106 ALA A N 1
ATOM 839 C CA . ALA A 1 106 ? 1.655 -1.777 1.463 1.00 86.75 106 ALA A CA 1
ATOM 840 C C . ALA A 1 106 ? 2.573 -2.700 2.283 1.00 86.75 106 ALA A C 1
ATOM 842 O O . ALA A 1 106 ? 3.582 -2.236 2.815 1.00 86.75 106 ALA A O 1
ATOM 843 N N . LEU A 1 107 ? 2.220 -3.983 2.406 1.00 85.38 107 LEU A N 1
ATOM 844 C CA . LEU A 1 107 ? 2.917 -4.972 3.228 1.00 85.38 107 LEU A CA 1
ATOM 845 C C . LEU A 1 107 ? 3.819 -5.894 2.404 1.00 85.38 107 LEU A C 1
ATOM 847 O O . LEU A 1 107 ? 4.854 -6.333 2.914 1.00 85.38 107 LEU A O 1
ATOM 851 N N . ASP A 1 108 ? 3.442 -6.172 1.156 1.00 84.56 108 ASP A N 1
ATOM 852 C CA . ASP A 1 108 ? 4.192 -7.032 0.247 1.00 84.56 108 ASP A CA 1
ATOM 853 C C . ASP A 1 108 ? 4.464 -6.343 -1.097 1.00 84.56 108 ASP A C 1
ATOM 855 O O 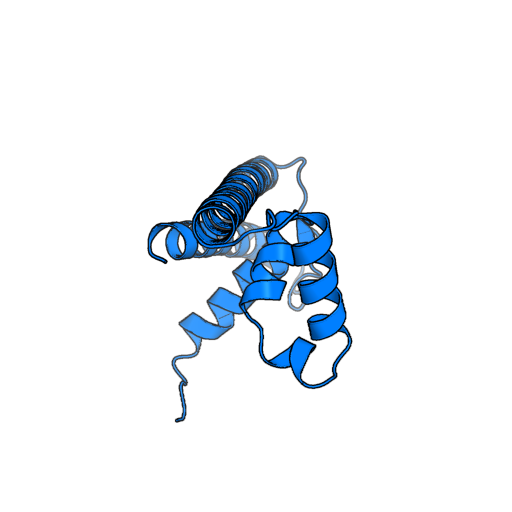. ASP A 1 108 ? 3.604 -5.699 -1.701 1.00 84.56 108 ASP A O 1
ATOM 859 N N . PHE A 1 109 ? 5.705 -6.468 -1.568 1.00 81.50 109 PHE A N 1
ATOM 860 C CA . PHE A 1 109 ? 6.145 -5.829 -2.805 1.00 81.50 109 PHE A CA 1
ATOM 861 C C . PHE A 1 109 ? 5.543 -6.483 -4.056 1.00 81.50 109 PHE A C 1
ATOM 863 O O . PHE A 1 109 ? 5.306 -5.788 -5.043 1.00 81.50 109 PHE A O 1
ATOM 870 N N . ASN A 1 110 ? 5.281 -7.791 -4.036 1.00 81.25 110 ASN A N 1
ATOM 871 C CA . ASN A 1 110 ? 4.642 -8.467 -5.162 1.00 81.25 110 ASN A CA 1
ATOM 872 C C . ASN A 1 110 ? 3.170 -8.063 -5.243 1.00 81.25 110 ASN A C 1
ATOM 874 O O . ASN A 1 110 ? 2.724 -7.693 -6.326 1.00 81.25 110 ASN A O 1
ATOM 878 N N . ASP A 1 111 ? 2.470 -7.999 -4.107 1.00 80.62 111 ASP A N 1
ATOM 879 C CA . ASP A 1 111 ? 1.087 -7.502 -4.047 1.00 80.62 111 ASP A CA 1
ATOM 880 C C . ASP A 1 111 ? 0.990 -6.048 -4.554 1.00 80.62 111 ASP A C 1
ATOM 882 O O . ASP A 1 111 ? 0.039 -5.676 -5.243 1.00 80.62 111 ASP A O 1
ATOM 886 N N . PHE A 1 112 ? 2.003 -5.212 -4.286 1.00 81.38 112 PHE A N 1
ATOM 887 C CA . PHE A 1 112 ? 2.104 -3.863 -4.860 1.00 81.38 112 PHE A CA 1
ATOM 888 C C . PHE A 1 112 ? 2.246 -3.866 -6.386 1.00 81.38 112 PHE A C 1
ATOM 890 O O . PHE A 1 112 ? 1.602 -3.068 -7.073 1.00 81.38 112 PHE A O 1
ATOM 897 N N . CYS A 1 113 ? 3.090 -4.750 -6.924 1.00 79.06 113 CYS A N 1
ATOM 898 C CA . CYS A 1 113 ? 3.271 -4.897 -8.367 1.00 79.06 113 CYS A CA 1
ATOM 899 C C . CYS A 1 113 ? 1.982 -5.389 -9.044 1.00 79.06 113 CYS A C 1
ATOM 901 O O . CYS A 1 113 ? 1.605 -4.859 -10.090 1.00 79.06 113 CYS A O 1
ATOM 903 N N . GLU A 1 114 ? 1.307 -6.373 -8.442 1.00 76.88 114 GLU A N 1
ATOM 904 C CA . GLU A 1 114 ? 0.014 -6.900 -8.892 1.00 76.88 114 GLU A CA 1
ATOM 905 C C . GLU A 1 114 ? -1.039 -5.792 -8.936 1.00 76.88 114 GLU A C 1
ATOM 907 O O . GLU A 1 114 ? -1.626 -5.537 -9.988 1.00 76.88 114 GLU A O 1
ATOM 912 N N . LEU A 1 115 ? -1.187 -5.045 -7.840 1.00 77.44 115 LEU A N 1
ATOM 913 C CA . LEU A 1 115 ? -2.152 -3.954 -7.744 1.00 77.44 115 LEU A CA 1
ATOM 914 C C . LEU A 1 115 ? -1.901 -2.845 -8.776 1.00 77.44 115 LEU A C 1
ATOM 916 O O . LEU A 1 115 ? -2.846 -2.320 -9.367 1.00 77.44 115 LEU A O 1
ATOM 920 N N . ALA A 1 116 ? -0.639 -2.469 -9.001 1.00 75.12 116 ALA A N 1
ATOM 921 C CA . ALA A 1 116 ? -0.291 -1.468 -10.006 1.00 75.12 116 ALA A CA 1
ATOM 922 C C . ALA A 1 116 ? -0.680 -1.929 -11.419 1.00 75.12 116 ALA A C 1
ATOM 924 O O . ALA A 1 116 ? -1.233 -1.145 -12.189 1.00 75.12 116 ALA A O 1
ATOM 925 N N . MET A 1 117 ? -0.453 -3.202 -11.746 1.00 70.19 117 MET A N 1
ATOM 926 C CA . MET A 1 117 ? -0.827 -3.762 -13.045 1.00 70.19 117 MET A CA 1
ATOM 927 C C . MET A 1 117 ? -2.342 -3.912 -13.226 1.00 70.19 117 MET A C 1
ATOM 929 O O . MET A 1 117 ? -2.866 -3.608 -14.302 1.00 70.19 117 MET A O 1
ATOM 933 N N . ASP A 1 118 ? -3.066 -4.313 -12.185 1.00 71.69 118 ASP A N 1
ATOM 934 C CA . ASP A 1 118 ? -4.529 -4.373 -12.219 1.00 71.69 118 ASP A CA 1
ATOM 935 C C . ASP A 1 118 ? -5.136 -2.977 -12.412 1.00 71.69 118 ASP A C 1
ATOM 937 O O . ASP A 1 118 ? -6.100 -2.805 -13.162 1.00 71.69 118 ASP A O 1
ATOM 941 N N . TYR A 1 119 ? -4.530 -1.947 -11.810 1.00 69.44 119 TYR A N 1
ATOM 942 C CA . TYR A 1 119 ? -4.919 -0.555 -12.027 1.00 69.44 119 TYR A CA 1
ATOM 943 C C . TYR A 1 119 ? -4.769 -0.141 -13.502 1.00 69.44 119 TYR A C 1
ATOM 945 O O . TYR A 1 119 ? -5.648 0.537 -14.037 1.00 69.44 119 TYR A O 1
ATOM 953 N N . THR A 1 120 ? -3.722 -0.590 -14.205 1.00 63.88 120 THR A N 1
ATOM 954 C CA . THR A 1 120 ? -3.610 -0.391 -15.663 1.00 63.88 120 THR A CA 1
ATOM 955 C C . THR A 1 120 ? -4.693 -1.075 -16.457 1.00 63.88 120 THR A C 1
ATOM 957 O O . THR A 1 120 ? -5.268 -0.446 -17.343 1.00 63.88 120 THR A O 1
ATOM 960 N N . ASP A 1 121 ? -4.975 -2.344 -16.167 1.00 61.44 121 ASP A N 1
ATOM 961 C CA . ASP A 1 121 ? -5.996 -3.092 -16.898 1.00 61.44 121 ASP A CA 1
ATOM 962 C C . ASP A 1 121 ? -7.381 -2.446 -16.675 1.00 61.44 121 ASP A C 1
ATOM 964 O O . ASP A 1 121 ? -8.193 -2.361 -17.602 1.00 61.44 121 ASP A O 1
ATOM 968 N N . LEU A 1 122 ? -7.621 -1.871 -15.491 1.00 57.97 122 LEU A N 1
ATOM 969 C CA . LEU A 1 122 ? -8.834 -1.119 -15.158 1.00 57.97 122 LEU A CA 1
ATOM 970 C C . LEU A 1 122 ? -8.929 0.237 -15.889 1.00 57.97 122 LEU A C 1
ATOM 972 O O . LEU A 1 122 ? -9.998 0.611 -16.375 1.00 57.97 122 LEU A O 1
ATOM 976 N N . VAL A 1 123 ? -7.828 0.988 -15.974 1.00 55.34 123 VAL A N 1
ATOM 977 C CA . VAL A 1 123 ? -7.796 2.338 -16.574 1.00 55.34 123 VAL A CA 1
ATOM 978 C C . VAL A 1 123 ? -7.648 2.289 -18.103 1.00 55.34 123 VAL A C 1
ATOM 980 O O . VAL A 1 123 ? -8.172 3.155 -18.803 1.00 55.34 123 VAL A O 1
ATOM 983 N N . GLY A 1 124 ? -6.998 1.257 -18.641 1.00 45.56 124 GLY A N 1
ATOM 984 C CA . GLY A 1 124 ? -6.769 1.048 -20.071 1.00 45.56 124 GLY A CA 1
ATOM 985 C C . GLY A 1 124 ? -7.961 0.456 -20.832 1.00 45.56 124 GLY A C 1
ATOM 986 O O . GLY A 1 124 ? -8.051 0.640 -22.046 1.00 45.56 124 GLY A O 1
ATOM 987 N N . THR A 1 125 ? -8.903 -0.215 -20.154 1.00 44.12 125 THR A N 1
ATOM 988 C CA . THR A 1 125 ? -10.053 -0.873 -20.810 1.00 44.12 125 THR A CA 1
ATOM 989 C C . THR A 1 125 ? -11.306 -0.010 -20.941 1.00 44.12 125 THR A C 1
ATOM 991 O O . THR A 1 125 ? -12.184 -0.357 -21.725 1.00 44.12 125 THR A O 1
ATOM 994 N N . GLY A 1 126 ? -11.413 1.133 -20.254 1.00 40.84 126 GLY A N 1
ATOM 995 C CA . GLY A 1 126 ? -12.493 2.100 -20.494 1.00 40.84 126 GLY A CA 1
ATOM 996 C C . GLY A 1 126 ? -13.926 1.545 -20.405 1.00 40.84 126 GLY A C 1
ATOM 997 O O . GLY A 1 126 ? -14.838 2.148 -20.968 1.00 40.84 126 GLY A O 1
ATOM 998 N N . THR A 1 127 ? -14.165 0.421 -19.723 1.00 36.34 127 THR A N 1
ATOM 999 C CA . THR A 1 127 ? -15.507 -0.165 -19.589 1.00 36.34 127 THR A CA 1
ATOM 1000 C C . THR A 1 127 ? -15.955 -0.203 -18.136 1.00 36.34 127 THR A C 1
ATOM 1002 O O . THR A 1 127 ? -15.977 -1.251 -17.498 1.00 36.34 127 THR A O 1
ATOM 1005 N N . PHE A 1 128 ? -16.392 0.954 -17.637 1.00 38.16 128 PHE A N 1
ATOM 1006 C CA . PHE A 1 128 ? -17.434 1.011 -16.613 1.00 38.16 128 PHE A CA 1
ATOM 1007 C C . PHE A 1 128 ? -18.775 0.798 -17.331 1.00 38.16 128 PHE A C 1
ATOM 1009 O O . PHE A 1 128 ? -19.355 1.747 -17.857 1.00 38.16 128 PHE A O 1
ATOM 1016 N N . ASN A 1 129 ? -19.261 -0.443 -17.400 1.00 31.77 129 ASN A N 1
ATOM 1017 C CA . ASN A 1 129 ? -20.693 -0.650 -17.602 1.00 31.77 129 ASN A CA 1
ATOM 1018 C C . ASN A 1 129 ? -21.353 -0.629 -16.226 1.00 31.77 129 ASN A C 1
ATOM 1020 O O . ASN A 1 129 ? -21.006 -1.413 -15.345 1.00 31.77 129 ASN A O 1
ATOM 1024 N N . SER A 1 130 ? -22.225 0.363 -16.081 1.00 33.22 130 SER A N 1
ATOM 1025 C CA . SER A 1 130 ? -23.078 0.651 -14.930 1.00 33.22 130 SER A CA 1
ATOM 1026 C C . SER A 1 130 ? -23.998 -0.506 -14.557 1.00 33.22 130 SER A C 1
ATOM 1028 O O . SER A 1 130 ? -24.348 -1.300 -15.460 1.00 33.22 130 SER A O 1
#